Protein AF-X1RQJ4-F1 (afdb_monomer)

pLDDT: mean 86.31, std 8.82, range [45.09, 93.56]

Secondary structure (DSSP, 8-state):
---HHHHHHHHHHHHHHHHS-TTTT-TTTT-TTTT-B-TTTTT--HHHHHHHHHTTSEEEEEE-SS-EEEEE-HHHHHHHHTT-

Structure (mmCIF, N/CA/C/O backbone):
data_AF-X1RQJ4-F1
#
_entry.id   AF-X1RQJ4-F1
#
loop_
_atom_site.group_PDB
_atom_site.id
_atom_site.type_symbol
_atom_site.label_atom_id
_atom_site.label_alt_id
_atom_site.label_comp_id
_atom_site.label_asym_id
_atom_site.label_entity_id
_atom_site.label_seq_id
_atom_site.pdbx_PDB_ins_code
_atom_site.Cart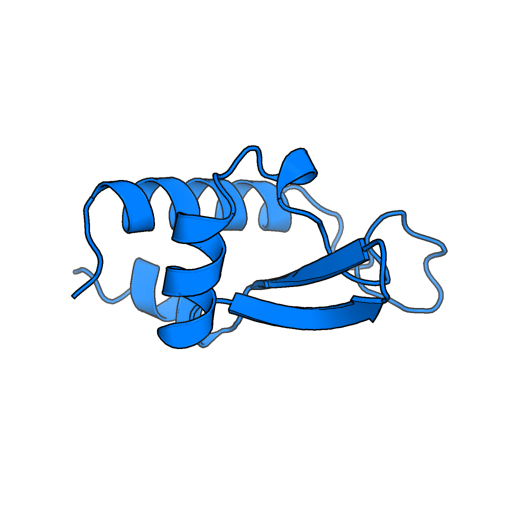n_x
_atom_site.Cartn_y
_atom_site.Cartn_z
_atom_site.occupancy
_atom_site.B_iso_or_equiv
_atom_site.auth_seq_id
_atom_site.auth_comp_id
_atom_site.auth_asym_id
_atom_site.auth_atom_id
_atom_site.pdbx_PDB_model_num
ATOM 1 N N . MET A 1 1 ? -11.950 -2.068 12.365 1.00 71.19 1 MET A N 1
ATOM 2 C CA . MET A 1 1 ? -12.678 -1.852 11.095 1.00 71.19 1 MET A CA 1
ATOM 3 C C . MET A 1 1 ? -11.936 -0.842 10.225 1.00 71.19 1 MET A C 1
ATOM 5 O O . MET A 1 1 ? -11.282 0.054 10.762 1.00 71.19 1 MET A O 1
ATOM 9 N N . LEU A 1 2 ? -11.972 -1.029 8.905 1.00 81.25 2 LEU A N 1
ATOM 10 C CA . LEU A 1 2 ? -11.454 -0.076 7.917 1.00 81.25 2 LEU A CA 1
ATOM 11 C C . LEU A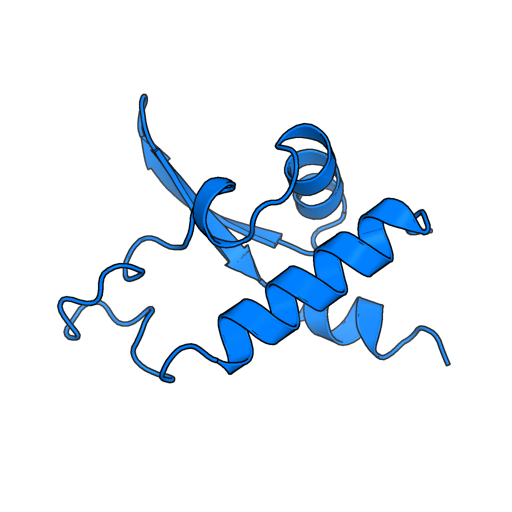 1 2 ? -12.552 0.939 7.584 1.00 81.25 2 LEU A C 1
ATOM 13 O O . LEU A 1 2 ? -13.709 0.556 7.428 1.00 81.25 2 LEU A O 1
ATOM 17 N N . THR A 1 3 ? -12.191 2.214 7.498 1.00 89.00 3 THR A N 1
ATOM 18 C CA . THR A 1 3 ? -13.080 3.274 7.000 1.00 89.00 3 THR A CA 1
ATOM 19 C C . THR A 1 3 ? -13.258 3.150 5.487 1.00 89.00 3 THR A C 1
ATOM 21 O O . THR A 1 3 ? -12.407 2.570 4.815 1.00 89.00 3 THR A O 1
ATOM 24 N N . ASP A 1 4 ? -14.310 3.742 4.922 1.00 88.88 4 ASP A N 1
ATOM 25 C CA . ASP A 1 4 ? -14.569 3.659 3.475 1.00 88.88 4 ASP A CA 1
ATOM 26 C C . ASP A 1 4 ? -13.414 4.222 2.635 1.00 88.88 4 ASP A C 1
ATOM 28 O O . ASP A 1 4 ? -13.045 3.652 1.613 1.00 88.88 4 ASP A O 1
ATOM 32 N N . LYS A 1 5 ? -12.758 5.286 3.120 1.00 90.00 5 LYS A N 1
ATOM 33 C CA . LYS A 1 5 ? -11.563 5.862 2.479 1.00 90.00 5 LYS A CA 1
ATOM 34 C C . LYS A 1 5 ? -10.365 4.915 2.505 1.00 90.00 5 LYS A C 1
ATOM 36 O O . LYS A 1 5 ? -9.593 4.874 1.556 1.00 90.00 5 LYS A O 1
ATOM 41 N N . GLU A 1 6 ? -10.184 4.181 3.600 1.00 90.88 6 GLU A N 1
ATOM 42 C CA . GLU A 1 6 ? -9.112 3.188 3.709 1.00 90.88 6 GLU A CA 1
ATOM 43 C C . GLU A 1 6 ? -9.384 1.980 2.810 1.00 90.88 6 GLU A C 1
ATOM 45 O O . GLU A 1 6 ? -8.440 1.443 2.242 1.00 90.88 6 GLU A O 1
ATOM 50 N N . LYS A 1 7 ? -10.652 1.582 2.649 1.00 90.88 7 LYS A N 1
ATOM 51 C CA . LYS A 1 7 ? -11.054 0.513 1.725 1.00 90.88 7 LYS A CA 1
ATOM 52 C C . LYS A 1 7 ? -10.819 0.907 0.268 1.00 90.88 7 LYS A C 1
ATOM 54 O O . LYS A 1 7 ? -10.179 0.146 -0.447 1.00 90.88 7 LYS A O 1
ATOM 59 N N . ASP A 1 8 ? -11.262 2.097 -0.147 1.00 91.94 8 ASP A N 1
ATOM 60 C CA . ASP A 1 8 ? -11.005 2.630 -1.498 1.00 91.94 8 ASP A CA 1
ATOM 61 C C . ASP A 1 8 ? -9.497 2.731 -1.777 1.00 91.94 8 ASP A C 1
ATOM 63 O O . ASP A 1 8 ? -9.021 2.269 -2.813 1.00 91.94 8 ASP A O 1
ATOM 67 N N . ALA A 1 9 ? -8.719 3.244 -0.819 1.00 92.62 9 ALA A N 1
ATOM 68 C CA . ALA A 1 9 ? -7.268 3.284 -0.945 1.00 92.62 9 ALA A CA 1
ATOM 69 C C . ALA A 1 9 ? -6.656 1.882 -1.076 1.00 92.62 9 ALA A C 1
ATOM 71 O O . ALA A 1 9 ? -5.802 1.670 -1.932 1.00 92.62 9 ALA A O 1
ATOM 72 N N . LEU A 1 10 ? -7.092 0.924 -0.254 1.00 91.62 10 LEU A N 1
ATOM 73 C CA . LEU A 1 10 ? -6.595 -0.449 -0.301 1.00 91.62 10 LEU A CA 1
ATOM 74 C C . LEU A 1 10 ? -6.929 -1.123 -1.636 1.00 91.62 10 LEU A C 1
ATOM 76 O O . LEU A 1 10 ? -6.062 -1.770 -2.213 1.00 91.62 10 LEU A O 1
ATOM 80 N N . GLU A 1 11 ? -8.136 -0.915 -2.165 1.00 91.56 11 GLU A N 1
ATOM 81 C CA . GLU A 1 11 ? -8.537 -1.433 -3.474 1.00 91.56 11 GLU A CA 1
ATOM 82 C C . GLU A 1 11 ? -7.660 -0.866 -4.601 1.00 91.56 11 GLU A C 1
ATOM 84 O O . GLU A 1 11 ? -7.195 -1.615 -5.461 1.00 91.56 11 GLU A O 1
ATOM 89 N N . ARG A 1 12 ? -7.373 0.443 -4.580 1.00 92.38 12 ARG A N 1
ATOM 90 C CA . ARG A 1 12 ? -6.469 1.073 -5.557 1.00 92.38 12 ARG A CA 1
ATOM 91 C C . ARG A 1 12 ? -5.061 0.506 -5.487 1.00 92.38 12 ARG A C 1
ATOM 93 O O . ARG A 1 12 ? -4.465 0.254 -6.528 1.00 92.38 12 ARG A O 1
ATOM 100 N N . ILE A 1 13 ? -4.542 0.288 -4.281 1.00 92.81 13 ILE A N 1
ATOM 101 C CA . ILE A 1 13 ? -3.209 -0.290 -4.085 1.00 92.81 13 ILE A CA 1
ATOM 102 C C . ILE A 1 13 ? -3.167 -1.728 -4.613 1.00 92.81 13 ILE A C 1
ATOM 104 O O . ILE A 1 13 ? -2.217 -2.089 -5.297 1.00 92.81 13 ILE A O 1
ATOM 108 N N . VAL A 1 14 ? -4.197 -2.535 -4.340 1.00 92.00 14 VAL A N 1
ATOM 109 C CA . VAL A 1 14 ? -4.299 -3.910 -4.859 1.00 92.00 14 VAL A CA 1
ATOM 110 C C . VAL A 1 14 ? -4.328 -3.908 -6.386 1.00 92.00 14 VAL A C 1
ATOM 112 O O . VAL A 1 14 ? -3.524 -4.597 -7.002 1.00 92.00 14 VAL A O 1
ATOM 115 N N . LYS A 1 15 ? -5.180 -3.076 -7.000 1.00 91.44 15 LYS A N 1
ATOM 116 C CA . LYS A 1 15 ? -5.244 -2.923 -8.463 1.00 91.44 15 LYS A CA 1
ATOM 117 C C . LYS A 1 15 ? -3.912 -2.470 -9.058 1.00 91.44 15 LYS A C 1
ATOM 119 O O . LYS A 1 15 ? -3.534 -2.950 -10.120 1.00 91.44 15 LYS A O 1
ATOM 124 N N . PHE A 1 16 ? -3.213 -1.555 -8.386 1.00 92.00 16 PHE A N 1
ATOM 125 C CA . PHE A 1 16 ? -1.888 -1.107 -8.799 1.00 92.00 16 PHE A CA 1
ATOM 126 C C . PHE A 1 16 ? -0.880 -2.257 -8.752 1.00 92.00 16 PHE A C 1
ATOM 128 O O . PHE A 1 16 ? -0.233 -2.520 -9.757 1.00 92.00 16 PHE A O 1
ATOM 135 N N . GLU A 1 17 ? -0.786 -2.985 -7.635 1.00 89.50 17 GLU A N 1
ATOM 136 C CA . GLU A 1 17 ? 0.141 -4.115 -7.520 1.00 89.50 17 GLU A CA 1
ATOM 137 C C . GLU A 1 17 ? -0.183 -5.273 -8.466 1.00 89.50 17 GLU A C 1
ATOM 139 O O . GLU A 1 17 ? 0.742 -5.885 -8.984 1.00 89.50 17 GLU A O 1
ATOM 144 N N . ASP A 1 18 ? -1.458 -5.575 -8.714 1.00 88.94 18 ASP A N 1
ATOM 145 C CA . ASP A 1 18 ? -1.851 -6.617 -9.671 1.00 88.94 18 ASP A CA 1
ATOM 146 C C . ASP A 1 18 ? -1.595 -6.198 -11.131 1.00 88.94 18 ASP A C 1
ATOM 148 O O . ASP A 1 18 ? -1.476 -7.056 -12.004 1.00 88.94 18 ASP A O 1
ATOM 152 N N . ALA A 1 19 ? -1.479 -4.893 -11.409 1.00 89.62 19 ALA A N 1
ATOM 153 C CA . ALA A 1 19 ? -1.037 -4.382 -12.706 1.00 89.62 19 ALA A CA 1
ATOM 154 C C . ALA A 1 19 ? 0.493 -4.419 -12.873 1.00 89.62 19 ALA A C 1
ATOM 156 O O . ALA A 1 19 ? 0.987 -4.312 -13.999 1.00 89.62 19 ALA A O 1
ATOM 157 N N . LEU A 1 20 ? 1.250 -4.566 -11.781 1.00 87.50 20 LEU A N 1
ATOM 158 C CA . LEU A 1 20 ? 2.695 -4.736 -11.846 1.00 87.50 20 LEU A CA 1
ATOM 159 C C . LEU A 1 20 ? 3.048 -6.167 -12.276 1.00 87.50 20 LEU A C 1
ATOM 161 O O . LEU A 1 20 ? 2.362 -7.125 -11.911 1.00 87.50 20 LEU A O 1
ATOM 165 N N . PRO A 1 21 ? 4.148 -6.355 -13.024 1.00 83.31 21 PRO A N 1
ATOM 166 C CA . PRO A 1 21 ? 4.622 -7.693 -13.334 1.00 83.31 21 PRO A CA 1
ATOM 167 C C . PRO A 1 21 ? 5.079 -8.402 -12.050 1.00 83.31 21 PRO A C 1
ATOM 169 O O . PRO A 1 21 ? 5.563 -7.773 -11.111 1.00 83.31 21 PRO A O 1
ATOM 172 N N . SER A 1 22 ? 4.963 -9.731 -12.001 1.00 78.50 22 SER A N 1
ATOM 173 C CA . SER A 1 22 ? 5.260 -10.513 -10.787 1.00 78.50 22 SER A CA 1
ATOM 174 C C . SER A 1 22 ? 6.705 -10.364 -10.288 1.00 78.50 22 SER A C 1
ATOM 176 O O . SER A 1 22 ? 6.964 -10.569 -9.107 1.00 78.50 22 SER A O 1
ATOM 178 N N . ASN A 1 23 ? 7.627 -9.965 -11.166 1.00 82.06 23 ASN A N 1
ATOM 179 C CA . ASN A 1 23 ? 9.028 -9.687 -10.855 1.00 82.06 23 ASN A CA 1
ATOM 180 C C . ASN A 1 23 ? 9.298 -8.217 -10.471 1.00 82.06 23 ASN A C 1
ATOM 182 O O . ASN A 1 23 ? 10.447 -7.857 -10.237 1.00 82.06 23 ASN A O 1
ATOM 186 N N . ALA A 1 24 ? 8.282 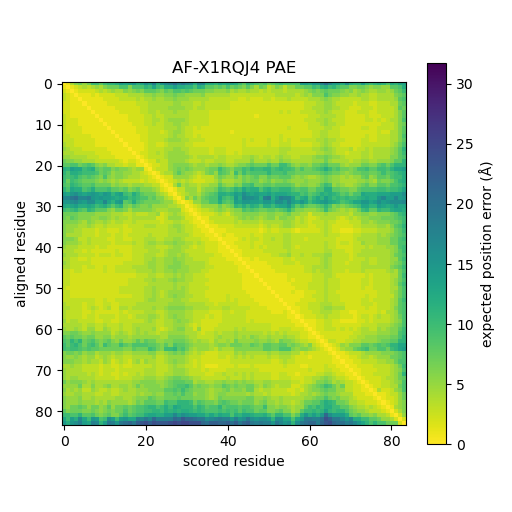-7.349 -10.391 1.00 81.69 24 ALA A N 1
ATOM 187 C CA . ALA A 1 24 ? 8.457 -5.922 -10.089 1.00 81.69 24 ALA A CA 1
ATOM 188 C C . ALA A 1 24 ? 9.148 -5.671 -8.742 1.00 81.69 24 ALA A C 1
ATOM 190 O O . ALA A 1 24 ? 9.785 -4.639 -8.544 1.00 81.69 24 ALA A O 1
ATOM 191 N N . PHE A 1 25 ? 9.024 -6.625 -7.821 1.00 83.00 25 PHE A N 1
ATOM 192 C CA . PHE A 1 25 ? 9.606 -6.580 -6.488 1.00 83.00 25 PHE A CA 1
ATOM 193 C C . PHE A 1 25 ? 10.895 -7.412 -6.357 1.00 83.00 25 PHE A C 1
ATOM 195 O O . PHE A 1 25 ? 11.471 -7.439 -5.263 1.00 83.00 25 PHE A O 1
ATOM 202 N N . ASP A 1 26 ? 11.341 -8.086 -7.418 1.00 82.62 26 ASP A N 1
ATOM 203 C CA . ASP A 1 26 ? 12.532 -8.935 -7.392 1.00 82.62 26 ASP A CA 1
ATOM 204 C C . ASP A 1 26 ? 13.811 -8.104 -7.453 1.00 82.62 26 ASP A C 1
ATOM 206 O O . ASP A 1 26 ? 13.888 -7.071 -8.116 1.00 82.62 26 ASP A O 1
ATOM 210 N N . HIS A 1 27 ? 14.844 -8.579 -6.757 1.00 70.69 27 HIS A N 1
ATOM 211 C CA . HIS A 1 27 ? 16.136 -7.900 -6.684 1.00 70.69 27 HIS A CA 1
ATOM 212 C C . HIS A 1 27 ? 16.902 -7.923 -8.020 1.00 70.69 27 HIS A C 1
ATOM 214 O O . HIS A 1 27 ? 17.637 -6.988 -8.317 1.00 70.69 27 HIS A O 1
ATOM 220 N N . ASP A 1 28 ? 16.705 -8.965 -8.830 1.00 70.75 28 ASP A N 1
ATOM 221 C CA . ASP A 1 28 ? 17.377 -9.154 -10.123 1.00 70.75 28 ASP A CA 1
ATOM 222 C C . ASP A 1 28 ? 16.679 -8.441 -11.289 1.00 70.75 28 ASP A C 1
ATOM 224 O O . ASP A 1 28 ? 17.255 -8.287 -12.363 1.00 70.75 28 ASP A O 1
ATOM 228 N N . ALA A 1 29 ? 15.436 -7.988 -11.102 1.00 67.31 29 ALA A N 1
ATOM 229 C CA . ALA A 1 29 ? 14.635 -7.455 -12.197 1.00 67.31 29 ALA A CA 1
ATOM 230 C C . ALA A 1 29 ? 15.049 -6.040 -12.644 1.00 67.31 29 ALA A C 1
ATOM 232 O O . ALA A 1 29 ? 14.539 -5.572 -13.661 1.00 67.31 29 ALA A O 1
ATOM 233 N N . ASN A 1 30 ? 15.933 -5.342 -11.905 1.00 67.81 30 ASN A N 1
ATOM 234 C CA . ASN A 1 30 ? 16.227 -3.906 -12.087 1.00 67.81 30 ASN A CA 1
ATOM 235 C C . ASN A 1 30 ? 14.944 -3.056 -12.232 1.00 67.81 30 ASN A C 1
ATOM 237 O O . ASN A 1 30 ? 14.920 -2.034 -12.920 1.00 67.81 30 ASN A O 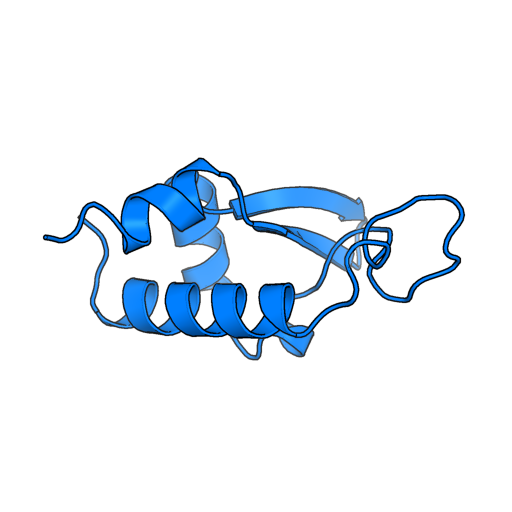1
ATOM 241 N N . GLY A 1 31 ? 13.850 -3.513 -11.616 1.00 72.12 31 GLY A N 1
ATOM 242 C CA . GLY A 1 31 ? 12.536 -2.904 -11.736 1.00 72.12 31 GLY A CA 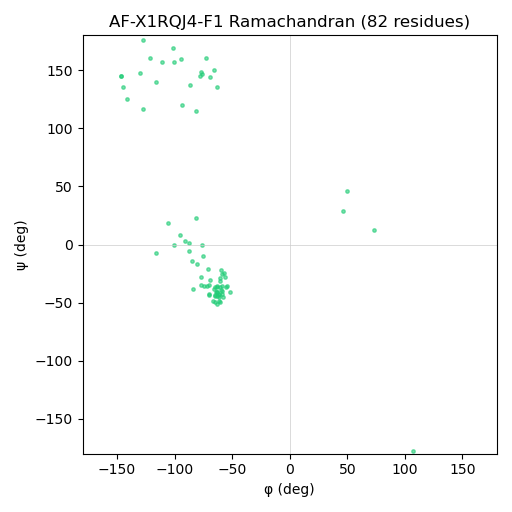1
ATOM 243 C C . GLY A 1 31 ? 12.423 -1.648 -10.881 1.00 72.12 31 GLY A C 1
ATOM 244 O O . GLY A 1 31 ? 12.990 -1.568 -9.790 1.00 72.12 31 GLY A O 1
ATOM 245 N N . GLU A 1 32 ? 11.625 -0.686 -11.343 1.00 78.12 32 GLU A N 1
ATOM 246 C CA . GLU A 1 32 ? 11.386 0.588 -10.647 1.00 78.12 32 GLU A CA 1
ATOM 247 C C . GLU A 1 32 ? 10.862 0.396 -9.207 1.00 78.12 32 GLU A C 1
ATOM 249 O O . GLU A 1 32 ? 11.159 1.194 -8.319 1.00 78.12 32 GLU A O 1
ATOM 254 N N . TYR A 1 33 ? 10.164 -0.717 -8.948 1.00 86.12 33 TYR A N 1
ATOM 255 C CA . TYR A 1 33 ? 9.544 -1.037 -7.657 1.00 86.12 33 TYR A CA 1
ATOM 256 C C . TYR A 1 33 ? 10.270 -2.118 -6.852 1.00 86.12 33 TYR A C 1
ATOM 258 O O . TYR A 1 33 ? 9.714 -2.661 -5.893 1.00 86.12 33 TYR A O 1
ATOM 266 N N . GLN A 1 34 ? 11.537 -2.406 -7.165 1.00 86.94 34 GLN A N 1
ATOM 267 C CA . GLN A 1 34 ? 12.344 -3.384 -6.429 1.00 86.94 34 GLN A CA 1
ATOM 268 C C . GLN A 1 34 ? 12.337 -3.111 -4.912 1.00 86.94 34 GLN A C 1
ATOM 270 O O . GLN A 1 34 ? 12.196 -4.026 -4.092 1.00 86.94 34 GLN A O 1
ATOM 275 N N . LEU A 1 35 ? 12.423 -1.832 -4.535 1.00 88.56 35 LEU A N 1
ATOM 276 C CA . LEU A 1 35 ? 12.415 -1.361 -3.147 1.00 88.56 35 LEU A CA 1
ATOM 277 C C . LEU A 1 35 ? 11.002 -1.109 -2.585 1.00 88.56 35 LEU A C 1
ATOM 279 O O . LEU A 1 35 ? 10.869 -0.740 -1.419 1.00 88.56 35 LEU A O 1
ATOM 283 N N . GLY A 1 36 ? 9.957 -1.363 -3.371 1.00 91.19 36 GLY A N 1
ATOM 284 C CA . GLY A 1 36 ? 8.561 -1.037 -3.083 1.00 91.19 36 GLY A CA 1
ATOM 285 C C . GLY A 1 36 ? 8.055 0.125 -3.936 1.00 91.19 36 GLY A C 1
ATOM 286 O O . GLY A 1 36 ? 8.771 0.649 -4.781 1.00 91.19 36 GLY A O 1
ATOM 287 N N . TRP A 1 37 ? 6.810 0.529 -3.710 1.00 92.50 37 TRP A N 1
ATOM 288 C CA . TRP A 1 37 ? 6.198 1.713 -4.321 1.00 92.50 37 TRP A CA 1
ATOM 289 C C . TRP A 1 37 ? 5.970 2.800 -3.271 1.00 92.50 37 TRP A C 1
ATOM 291 O O . TRP A 1 37 ? 5.889 2.537 -2.071 1.00 92.50 37 TRP A O 1
ATOM 301 N N . SER A 1 38 ? 5.883 4.049 -3.707 1.00 91.94 38 SER A N 1
ATOM 302 C CA . SER A 1 38 ? 5.645 5.202 -2.846 1.00 91.94 38 SER A CA 1
ATOM 303 C C . SER A 1 38 ? 4.188 5.657 -2.904 1.00 91.94 38 SER A C 1
ATOM 305 O O . SER A 1 38 ? 3.406 5.272 -3.770 1.00 91.94 38 SER A O 1
ATOM 307 N N . TRP A 1 39 ? 3.818 6.557 -1.996 1.00 91.62 39 TRP A N 1
ATOM 308 C CA . TRP A 1 39 ? 2.486 7.166 -1.978 1.00 91.62 39 TRP A CA 1
ATOM 309 C C . TRP A 1 39 ? 2.114 7.886 -3.284 1.00 91.62 39 TRP A C 1
ATOM 311 O O . TRP A 1 39 ? 0.927 8.022 -3.584 1.00 91.62 39 TRP A O 1
ATOM 321 N N . ARG A 1 40 ? 3.116 8.336 -4.056 1.00 90.31 40 ARG A N 1
ATOM 322 C CA . ARG A 1 40 ? 2.921 9.005 -5.349 1.00 90.31 40 ARG A CA 1
ATOM 323 C C . ARG A 1 40 ? 2.463 8.029 -6.428 1.00 90.31 40 ARG A C 1
ATOM 325 O O . ARG A 1 40 ? 1.628 8.407 -7.237 1.00 90.31 40 ARG A O 1
ATOM 332 N N . ASP A 1 41 ? 2.959 6.795 -6.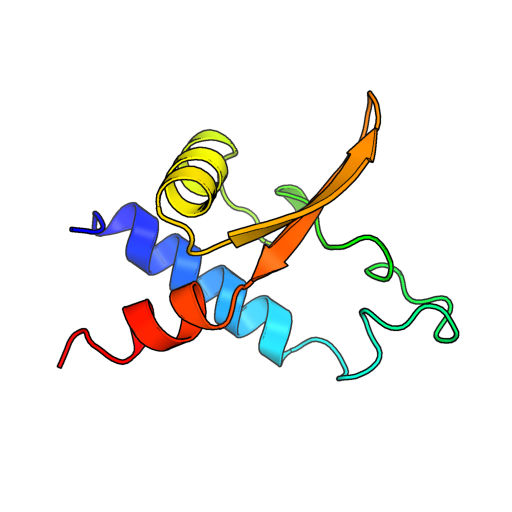394 1.00 90.88 41 ASP A N 1
ATOM 333 C CA . ASP A 1 41 ? 2.677 5.769 -7.404 1.00 90.88 41 ASP A CA 1
ATOM 334 C C . ASP A 1 41 ? 1.224 5.289 -7.323 1.00 90.88 41 ASP A C 1
ATOM 336 O O . ASP A 1 41 ? 0.526 5.190 -8.327 1.00 90.88 41 ASP A O 1
ATOM 340 N N . VAL A 1 42 ? 0.729 5.083 -6.099 1.00 91.38 42 VAL A N 1
ATOM 341 C CA . VAL A 1 42 ? -0.658 4.656 -5.844 1.00 91.38 42 VAL A CA 1
ATOM 342 C C . VAL A 1 42 ? -1.645 5.824 -5.732 1.00 91.38 42 VAL A C 1
ATOM 344 O O . VAL A 1 42 ? -2.848 5.606 -5.603 1.00 91.38 42 VAL A O 1
ATOM 347 N N . ASN A 1 43 ? -1.150 7.067 -5.755 1.00 92.38 43 ASN A N 1
ATOM 348 C CA . ASN A 1 43 ? -1.933 8.292 -5.569 1.00 92.38 43 ASN A CA 1
ATOM 349 C C . ASN A 1 43 ? -2.839 8.253 -4.315 1.00 92.38 43 ASN A C 1
ATOM 351 O O . ASN A 1 43 ? -4.026 8.592 -4.354 1.00 92.38 43 ASN A O 1
ATOM 355 N N . VAL A 1 44 ? -2.275 7.808 -3.186 1.00 92.69 44 VAL A N 1
ATOM 356 C CA . VAL A 1 44 ? -2.963 7.715 -1.887 1.00 92.69 44 VAL A CA 1
ATOM 357 C C . VAL A 1 44 ? -2.303 8.658 -0.889 1.00 92.69 44 VAL A C 1
ATOM 359 O O . VAL A 1 44 ? -1.080 8.761 -0.810 1.00 92.69 44 VAL A O 1
ATOM 362 N N . HIS A 1 45 ? -3.114 9.333 -0.074 1.00 92.56 45 HIS A N 1
ATOM 363 C CA . HIS A 1 45 ? -2.604 10.249 0.940 1.00 92.56 45 HIS A CA 1
ATOM 364 C C . HIS A 1 45 ? -1.742 9.519 1.998 1.00 92.56 45 HIS A C 1
ATOM 366 O O . HIS A 1 45 ? -2.184 8.494 2.532 1.00 92.56 45 HIS A O 1
ATOM 372 N N . PRO A 1 46 ? -0.573 10.063 2.402 1.00 91.00 46 PRO A N 1
ATOM 373 C CA . PRO A 1 46 ? 0.329 9.416 3.361 1.00 91.00 46 PRO A CA 1
ATOM 374 C C . PRO A 1 46 ? -0.322 9.019 4.692 1.00 91.00 46 PRO A C 1
ATOM 376 O O . PRO A 1 46 ? -0.001 7.970 5.240 1.00 91.00 46 PRO A O 1
ATOM 379 N N . SER A 1 47 ? -1.272 9.808 5.206 1.00 92.50 47 SER A N 1
ATOM 380 C CA . SER A 1 47 ? -1.993 9.465 6.445 1.00 92.50 47 SER A CA 1
ATOM 381 C C . SER A 1 47 ? -2.820 8.182 6.319 1.00 92.50 47 SER A C 1
ATOM 383 O O . SER A 1 47 ? -2.886 7.408 7.268 1.00 92.50 47 SER A O 1
ATOM 385 N N . ILE A 1 48 ? -3.426 7.937 5.150 1.00 93.19 48 ILE A N 1
ATOM 386 C CA . ILE A 1 48 ? -4.205 6.716 4.899 1.00 93.19 48 ILE A CA 1
ATOM 387 C C . ILE A 1 48 ? -3.255 5.522 4.810 1.00 93.19 48 ILE A C 1
ATOM 389 O O . ILE A 1 48 ? -3.502 4.498 5.440 1.00 93.19 48 ILE A O 1
ATOM 393 N N . LEU A 1 49 ? -2.128 5.675 4.108 1.00 92.38 49 LEU A N 1
ATOM 394 C CA . LEU A 1 49 ? -1.093 4.641 4.048 1.00 92.38 49 LEU A CA 1
ATOM 395 C C . LEU A 1 49 ? -0.547 4.302 5.433 1.00 92.38 49 LEU A C 1
ATOM 397 O O . LEU A 1 49 ? -0.400 3.129 5.756 1.00 92.38 49 LEU A O 1
ATOM 401 N N . ASN A 1 50 ? -0.304 5.305 6.277 1.00 92.50 50 ASN A N 1
ATOM 402 C CA . ASN A 1 50 ? 0.153 5.083 7.643 1.00 92.50 50 ASN A CA 1
ATOM 403 C C . ASN A 1 50 ? -0.886 4.316 8.476 1.00 92.50 50 ASN A C 1
ATOM 405 O O . ASN A 1 50 ? -0.530 3.393 9.204 1.00 92.50 50 ASN A O 1
ATOM 409 N N . ASN A 1 51 ? -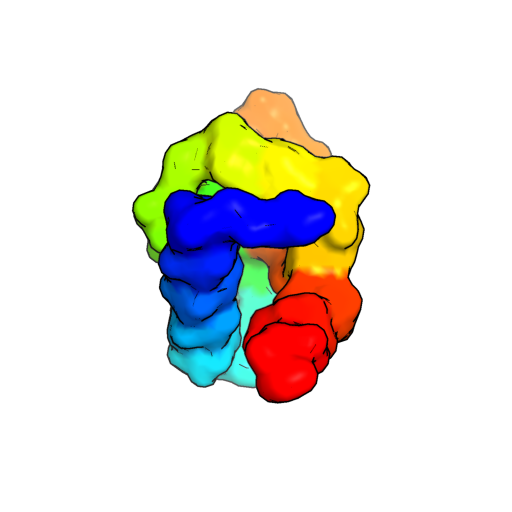2.175 4.631 8.332 1.00 92.88 51 ASN A N 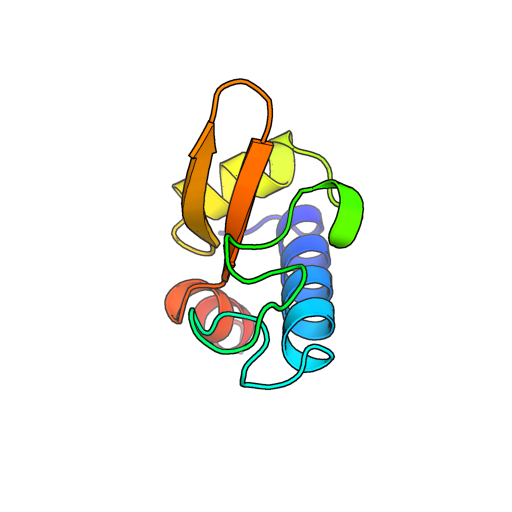1
ATOM 410 C CA . ASN A 1 51 ? -3.231 3.860 8.989 1.00 92.88 51 ASN A CA 1
ATOM 411 C C . ASN A 1 51 ? -3.277 2.411 8.489 1.00 92.88 51 ASN A C 1
ATOM 413 O O . ASN A 1 51 ? -3.381 1.492 9.298 1.00 92.88 51 ASN A O 1
ATOM 417 N N . LEU A 1 52 ? -3.179 2.193 7.175 1.00 91.94 52 LEU A N 1
ATOM 418 C CA . LEU A 1 52 ? -3.135 0.856 6.577 1.00 91.94 52 LEU A CA 1
ATOM 419 C C . LEU A 1 52 ? -1.894 0.067 7.032 1.00 91.94 52 LEU A C 1
ATOM 421 O O . LEU A 1 52 ? -1.989 -1.136 7.269 1.00 91.94 52 LEU A O 1
ATOM 425 N N . LEU A 1 53 ? -0.757 0.741 7.218 1.00 91.94 53 LEU A N 1
ATOM 426 C CA . LEU A 1 53 ? 0.472 0.171 7.770 1.00 91.94 53 LEU A CA 1
ATOM 427 C C . LEU A 1 53 ? 0.276 -0.269 9.229 1.00 91.94 53 LEU A C 1
ATOM 429 O O . LEU A 1 53 ? 0.569 -1.412 9.566 1.00 91.94 53 LEU A O 1
ATOM 433 N N . ILE A 1 54 ? -0.288 0.597 10.081 1.00 91.62 54 ILE A N 1
ATOM 434 C CA . ILE A 1 54 ? -0.597 0.280 11.490 1.00 91.62 54 ILE A CA 1
ATOM 435 C C . ILE A 1 54 ? -1.587 -0.889 11.587 1.00 91.62 54 ILE A C 1
ATOM 437 O O . ILE A 1 54 ? -1.469 -1.738 12.466 1.00 91.62 54 ILE A O 1
ATOM 441 N N . LYS A 1 55 ? -2.548 -0.960 10.662 1.00 89.31 55 LYS A N 1
ATOM 442 C CA . LYS A 1 55 ? -3.533 -2.047 10.569 1.00 89.31 55 LYS A CA 1
ATOM 443 C C . LYS A 1 55 ? -2.963 -3.340 9.970 1.00 89.31 55 LYS A C 1
ATOM 445 O O . LYS A 1 55 ? -3.705 -4.307 9.829 1.00 89.31 55 LYS A O 1
ATOM 450 N N . GLY A 1 56 ? -1.683 -3.369 9.595 1.00 90.44 56 GLY A N 1
ATOM 451 C CA . GLY A 1 56 ? -1.014 -4.547 9.036 1.00 90.44 56 GLY A CA 1
ATOM 452 C C . GLY A 1 56 ? -1.411 -4.888 7.596 1.00 90.44 56 GLY A C 1
ATOM 453 O O . GLY A 1 56 ? -1.087 -5.975 7.120 1.00 90.44 56 GLY A O 1
ATOM 454 N N . CYS A 1 57 ? -2.098 -3.983 6.891 1.00 91.19 57 CYS A N 1
ATOM 455 C CA . CYS A 1 57 ? -2.489 -4.161 5.487 1.00 91.19 57 CYS A CA 1
ATOM 456 C C . CYS A 1 57 ? -1.316 -3.923 4.523 1.00 91.19 57 CYS A C 1
ATOM 458 O O . CYS A 1 57 ? -1.273 -4.479 3.428 1.00 91.19 57 CYS A O 1
ATOM 460 N N . LEU A 1 58 ? -0.369 -3.082 4.939 1.00 93.56 58 LEU A N 1
ATOM 461 C CA . LEU A 1 58 ? 0.846 -2.750 4.202 1.00 93.56 58 LEU A CA 1
ATOM 462 C C . LEU A 1 58 ? 2.069 -3.111 5.044 1.00 93.56 58 LEU A C 1
ATOM 464 O O . LEU A 1 58 ? 1.984 -3.227 6.267 1.00 93.56 58 LEU A O 1
ATOM 468 N N . LYS A 1 59 ? 3.217 -3.253 4.387 1.00 93.12 59 LYS A N 1
ATOM 469 C CA . LYS A 1 59 ? 4.531 -3.353 5.023 1.00 93.12 59 LYS A CA 1
ATOM 470 C C . LYS A 1 59 ? 5.502 -2.381 4.371 1.00 93.12 59 LYS A C 1
ATOM 472 O O . LYS A 1 59 ? 5.449 -2.139 3.166 1.00 93.12 59 LYS A O 1
ATOM 477 N N . THR A 1 60 ? 6.425 -1.864 5.169 1.00 92.88 60 THR A N 1
ATOM 478 C CA . THR A 1 60 ? 7.555 -1.090 4.658 1.00 92.88 60 THR A CA 1
ATOM 479 C C . THR A 1 60 ? 8.622 -2.062 4.178 1.00 92.88 60 THR A C 1
ATOM 481 O O . THR A 1 60 ? 9.179 -2.810 4.979 1.00 92.88 60 THR A O 1
ATOM 484 N N . LYS A 1 61 ? 8.892 -2.068 2.874 1.00 90.00 61 LYS A N 1
ATOM 485 C CA . LYS A 1 61 ? 9.946 -2.892 2.274 1.00 90.00 61 LYS A CA 1
ATOM 486 C C . LYS A 1 61 ? 11.307 -2.209 2.373 1.00 90.00 61 LYS A C 1
ATOM 488 O O . LYS A 1 61 ? 12.305 -2.866 2.651 1.00 90.00 61 LYS A O 1
ATOM 493 N N . TYR A 1 62 ? 11.334 -0.893 2.192 1.00 90.06 62 TYR A N 1
ATOM 494 C CA . TYR A 1 62 ? 12.549 -0.093 2.271 1.00 90.06 62 TYR A CA 1
ATOM 495 C C . TYR A 1 62 ? 12.246 1.295 2.834 1.00 90.06 62 TYR A C 1
ATOM 497 O O . TYR A 1 62 ? 11.189 1.871 2.569 1.00 90.06 62 TYR A O 1
ATOM 505 N N . LYS A 1 63 ? 13.176 1.851 3.610 1.00 89.62 63 LYS A N 1
ATOM 506 C CA . LYS A 1 63 ? 13.053 3.195 4.176 1.00 89.62 63 LYS A CA 1
ATOM 507 C C . LYS A 1 63 ? 14.399 3.904 4.144 1.00 89.62 63 LYS A C 1
ATOM 509 O O . LYS A 1 63 ? 15.371 3.422 4.714 1.00 89.62 63 LYS A O 1
ATOM 514 N N . SER A 1 64 ? 14.417 5.078 3.530 1.00 87.31 64 SER A N 1
ATOM 515 C CA . SER A 1 64 ? 15.501 6.053 3.580 1.00 87.31 64 SER A CA 1
ATOM 516 C C . SER A 1 64 ? 14.949 7.421 3.990 1.00 87.31 64 SER A C 1
ATOM 518 O O . SER A 1 64 ? 13.741 7.597 4.155 1.00 87.31 64 SER A O 1
ATOM 520 N N . ASN A 1 65 ? 15.830 8.409 4.156 1.00 85.56 65 ASN A N 1
ATOM 521 C CA . ASN A 1 65 ? 15.431 9.760 4.564 1.00 85.56 65 ASN A CA 1
ATOM 522 C C . ASN A 1 65 ? 14.472 10.439 3.570 1.00 85.56 65 ASN A C 1
ATOM 524 O O . ASN A 1 65 ? 13.652 11.249 3.985 1.00 85.56 65 ASN A O 1
ATOM 528 N N . ASN A 1 66 ? 14.550 10.087 2.281 1.00 84.31 66 ASN A N 1
ATOM 529 C CA . ASN A 1 66 ? 13.777 10.733 1.212 1.00 84.31 66 ASN A CA 1
ATOM 530 C C . ASN A 1 66 ? 12.781 9.798 0.517 1.00 84.31 66 ASN A C 1
ATOM 532 O O . ASN A 1 66 ? 11.998 10.250 -0.316 1.00 84.31 66 ASN A O 1
ATOM 536 N N . TYR A 1 67 ? 12.808 8.502 0.827 1.00 85.00 67 TYR A N 1
ATOM 537 C CA . TYR A 1 67 ? 11.982 7.518 0.145 1.00 85.00 67 TYR A CA 1
ATOM 538 C C . TYR A 1 67 ? 11.525 6.422 1.103 1.00 85.00 67 TYR A C 1
ATOM 540 O O . TYR A 1 67 ? 12.294 5.895 1.903 1.00 85.00 67 TYR A O 1
ATOM 548 N N . THR A 1 68 ? 10.248 6.068 1.022 1.00 90.50 68 THR A N 1
ATOM 549 C CA . THR A 1 68 ? 9.692 4.911 1.723 1.00 90.50 68 THR A CA 1
ATOM 550 C C . THR A 1 68 ? 8.973 4.055 0.700 1.00 90.50 68 THR A C 1
ATOM 552 O O . THR A 1 68 ? 8.011 4.514 0.086 1.00 90.50 68 THR A O 1
ATOM 555 N N . GLY A 1 69 ? 9.478 2.840 0.524 1.00 92.31 69 GLY A N 1
ATOM 556 C CA . GLY A 1 69 ? 8.904 1.835 -0.349 1.00 92.31 69 GLY A CA 1
ATOM 557 C C . GLY A 1 69 ? 7.970 0.937 0.445 1.00 92.31 69 GLY A C 1
ATOM 558 O O . GLY A 1 69 ? 8.376 0.283 1.413 1.00 92.31 69 GLY A O 1
ATOM 559 N N . TYR A 1 70 ? 6.713 0.921 0.034 1.00 93.12 70 TYR A N 1
ATOM 560 C CA . TYR A 1 70 ? 5.659 0.086 0.579 1.00 93.12 70 TYR A CA 1
ATOM 561 C C . TYR A 1 70 ? 5.423 -1.122 -0.321 1.00 93.12 70 TYR A C 1
ATOM 563 O O . TYR A 1 70 ? 5.764 -1.136 -1.503 1.00 93.12 70 TYR A O 1
ATOM 571 N N . CYS A 1 71 ? 4.857 -2.158 0.277 1.00 92.12 71 CYS A N 1
ATOM 572 C CA . CYS A 1 71 ? 4.360 -3.336 -0.409 1.00 92.12 71 CYS A CA 1
ATOM 573 C C . CYS A 1 71 ? 3.141 -3.836 0.362 1.00 92.12 71 CYS A C 1
ATOM 575 O O . CYS A 1 71 ? 3.078 -3.730 1.593 1.00 92.12 71 CYS A O 1
ATOM 577 N N . LEU A 1 72 ? 2.160 -4.356 -0.355 1.00 92.56 72 LEU A N 1
ATOM 578 C CA . LEU A 1 72 ? 0.964 -4.917 0.229 1.00 92.56 72 LEU A CA 1
ATOM 579 C C . LEU A 1 72 ? 1.303 -6.224 0.961 1.00 92.56 72 LEU A C 1
ATOM 581 O O . LEU A 1 72 ? 2.191 -6.991 0.575 1.00 92.56 72 LEU A O 1
ATOM 585 N N . THR A 1 73 ? 0.625 -6.477 2.076 1.00 90.75 73 THR A N 1
ATOM 586 C CA . THR A 1 73 ? 0.761 -7.747 2.794 1.00 90.75 73 THR A CA 1
ATOM 587 C C . THR A 1 73 ? -0.335 -8.709 2.360 1.00 90.75 73 THR A C 1
ATOM 589 O O . THR A 1 73 ? -1.411 -8.302 1.918 1.00 90.75 73 THR A O 1
ATOM 592 N N . ASN A 1 74 ? -0.104 -10.004 2.583 1.00 85.69 74 ASN A N 1
ATOM 593 C CA . ASN A 1 74 ? -1.167 -11.001 2.461 1.00 85.69 74 ASN A CA 1
ATOM 594 C C . ASN A 1 74 ? -2.357 -10.639 3.361 1.00 85.69 74 ASN A C 1
ATOM 596 O O . ASN A 1 74 ? -3.497 -10.769 2.939 1.00 85.69 74 ASN A O 1
ATOM 600 N N . GLY A 1 75 ? -2.093 -10.090 4.555 1.00 83.06 75 GLY A N 1
ATOM 601 C CA . GLY A 1 75 ? -3.128 -9.598 5.464 1.00 83.06 75 GLY A CA 1
ATOM 602 C C . GLY A 1 75 ? -3.987 -8.490 4.855 1.00 83.06 75 GLY A C 1
ATOM 603 O O . GLY A 1 75 ? -5.197 -8.517 5.032 1.00 83.06 75 GLY A O 1
ATOM 604 N N . GLY A 1 76 ? -3.395 -7.566 4.090 1.00 85.12 76 GLY A N 1
ATOM 605 C CA . GLY A 1 76 ? -4.127 -6.540 3.344 1.00 85.12 76 GLY A CA 1
ATOM 606 C C . GLY A 1 76 ? -5.023 -7.121 2.249 1.00 85.12 76 GLY A C 1
ATOM 607 O O . GLY A 1 76 ? -6.189 -6.741 2.169 1.00 85.12 76 GLY A O 1
ATOM 608 N N . ARG A 1 77 ? -4.522 -8.089 1.459 1.00 85.06 77 ARG A N 1
ATOM 609 C CA . ARG A 1 77 ? -5.346 -8.789 0.445 1.00 85.06 77 ARG A CA 1
ATOM 610 C C . ARG A 1 77 ? -6.504 -9.529 1.101 1.00 85.06 77 ARG A C 1
ATOM 612 O O . ARG A 1 77 ? -7.648 -9.377 0.690 1.00 85.06 77 ARG A O 1
ATOM 619 N N . THR A 1 78 ? -6.216 -10.295 2.150 1.00 83.31 78 THR A N 1
ATOM 620 C CA . THR A 1 78 ? -7.227 -11.063 2.876 1.00 83.31 78 THR A CA 1
ATOM 621 C C . THR A 1 78 ? -8.245 -10.150 3.543 1.00 83.31 78 THR A C 1
ATOM 623 O O . THR A 1 78 ? -9.426 -10.427 3.444 1.00 83.31 78 THR A O 1
ATOM 626 N N . LEU A 1 79 ? -7.841 -9.029 4.147 1.00 81.62 79 LEU A N 1
ATOM 627 C CA . LEU A 1 79 ? -8.777 -8.075 4.752 1.00 81.62 79 LEU A CA 1
ATOM 628 C C . LEU A 1 79 ? -9.770 -7.487 3.752 1.00 81.62 79 LEU A C 1
ATOM 630 O O . LEU A 1 79 ? -10.883 -7.168 4.154 1.00 81.62 79 LEU A O 1
ATOM 634 N N . LEU A 1 80 ? -9.379 -7.335 2.486 1.00 78.00 80 LEU A N 1
ATOM 635 C CA . LEU A 1 80 ? -10.281 -6.897 1.424 1.00 78.00 80 LEU A CA 1
ATOM 636 C C . LEU A 1 80 ? -11.255 -8.015 1.013 1.00 78.00 80 LEU A C 1
ATOM 638 O O . LEU A 1 80 ? -12.421 -7.735 0.763 1.00 78.00 80 LEU A O 1
ATOM 642 N N . LEU A 1 81 ? -10.797 -9.272 1.015 1.00 71.94 81 LEU A N 1
ATOM 643 C CA . LEU A 1 81 ? -11.601 -10.459 0.692 1.00 71.94 81 LEU A CA 1
ATOM 644 C C . LEU A 1 81 ? -12.537 -10.894 1.837 1.00 71.94 81 LEU A C 1
ATOM 646 O O . LEU A 1 81 ? -13.648 -11.334 1.594 1.00 71.94 81 LEU A O 1
ATOM 650 N N . THR A 1 82 ? -12.129 -10.749 3.099 1.00 67.62 82 THR A N 1
ATOM 651 C CA . THR A 1 82 ? -12.887 -11.148 4.306 1.00 67.62 82 THR A CA 1
ATOM 652 C C . THR A 1 82 ? -13.948 -10.107 4.712 1.00 67.62 82 THR A C 1
ATOM 654 O O . THR A 1 82 ? -14.318 -10.007 5.876 1.00 67.62 82 THR A O 1
ATOM 657 N N . GLN A 1 83 ? -14.412 -9.268 3.784 1.00 56.75 83 GLN A N 1
ATOM 658 C CA . GLN A 1 83 ? -15.532 -8.339 4.012 1.00 56.75 83 GLN A CA 1
ATOM 659 C C . GLN A 1 83 ? -16.887 -8.913 3.542 1.00 56.75 83 GLN A C 1
ATOM 661 O O . GLN A 1 83 ? -17.856 -8.155 3.527 1.00 56.75 83 GLN A O 1
ATOM 666 N N . GLU A 1 84 ? -16.946 -10.199 3.161 1.00 45.09 84 GLU A N 1
ATOM 667 C CA . GLU A 1 84 ?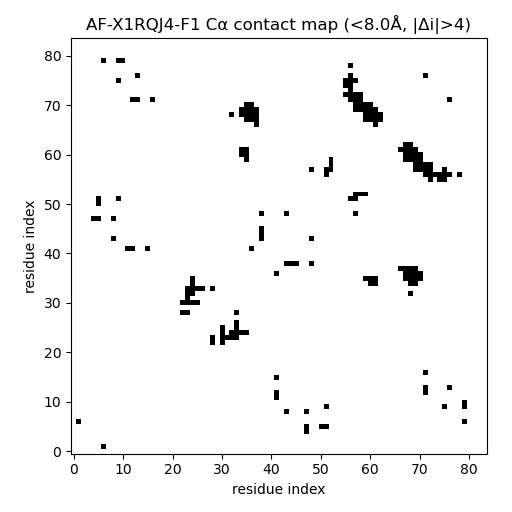 -18.192 -10.943 2.882 1.00 45.09 84 GLU A CA 1
ATOM 668 C C . GLU A 1 84 ? -18.999 -11.274 4.147 1.00 45.09 84 GLU A C 1
ATOM 670 O O . GLU A 1 84 ? -18.384 -11.613 5.187 1.00 45.09 84 GLU A O 1
#

Mean predicted aligned error: 4.79 Å

Sequence (84 aa):
MLTDKEKDALERIVKFEDALPSNAFDHDANGEYQLGWSWRDVNVHPSILNNLLIKGCLKTKYKSNNYTGYCLTNGGRTLLLTQE

Nearest PDB structures (foldseek):
  4rgu-assembly1_A-2  TM=5.823E-01  e=1.051E-01  Acinetobacter baylyi ADP1
  6lab-assembly1_U  TM=5.019E-01  e=4.475E-01  Homo sapiens
  7dbp-assembly1_K  TM=5.491E-01  e=8.096E-01  Homo sapiens
  7xvm-assembly1_V  TM=5.836E-01  e=1.054E+00  Gallus gallus
  7xvl-assembly1_o  TM=4.599E-01  e=1.054E+00  Homo sapiens

Foldseek 3Di:
DDDPLLLVLLVLQVVLVVPDDPCLCPPPPPHPQVQADFCVSSVHDVVSVVVCVVVVQKDFSDDDPVDTHIDGDPCVVVVSVVPD

Organism: NCBI:txid412755

Solvent-accessible surface area (backbone atoms only — not comparable to full-atom values): 4864 Å² total; per-residue (Å²): 136,79,52,72,69,51,48,55,47,50,52,46,43,51,55,50,57,72,71,44,61,94,50,31,58,34,86,86,56,81,32,94,32,36,52,25,46,40,51,76,79,60,72,42,60,65,70,54,54,51,51,36,36,77,70,46,27,33,42,80,69,36,79,57,99,90,47,55,15,34,42,80,30,71,57,30,56,45,59,66,64,69,70,116

Radius of gyration: 12.43 Å; Cα contacts (8 Å, |Δi|>4): 101; chains: 1; bounding box: 36×22×25 Å